Protein AF-A0A9D6CWF4-F1 (afdb_monomer_lite)

Structure (mmCIF, N/CA/C/O backbone):
data_AF-A0A9D6CWF4-F1
#
_entry.id   AF-A0A9D6CWF4-F1
#
loop_
_atom_site.group_PDB
_atom_site.id
_atom_site.type_symbol
_atom_site.label_atom_id
_atom_site.label_alt_id
_atom_site.label_comp_id
_atom_site.label_asym_id
_atom_site.label_entity_id
_atom_site.label_seq_id
_atom_site.pdbx_PDB_ins_code
_atom_site.Cartn_x
_atom_site.Cartn_y
_atom_site.Cartn_z
_atom_site.occupancy
_atom_site.B_iso_or_equiv
_atom_site.auth_seq_id
_atom_site.auth_comp_id
_atom_site.auth_asym_id
_atom_site.auth_atom_id
_atom_site.pdbx_PDB_model_num
ATOM 1 N N . MET A 1 1 ? 1.447 -17.015 -93.011 1.00 41.56 1 MET A N 1
ATOM 2 C CA . MET A 1 1 ? 2.837 -16.854 -92.534 1.00 41.56 1 MET A CA 1
ATOM 3 C C . MET A 1 1 ? 2.781 -16.224 -91.150 1.00 41.56 1 MET A C 1
ATOM 5 O O . MET A 1 1 ? 2.410 -15.065 -91.051 1.00 41.56 1 MET A O 1
ATOM 9 N N . TYR A 1 2 ? 3.032 -17.001 -90.093 1.00 40.06 2 TYR A N 1
ATOM 10 C CA . TYR A 1 2 ? 3.096 -16.517 -88.708 1.00 40.06 2 TYR A CA 1
ATOM 11 C C . TYR A 1 2 ? 4.567 -16.334 -88.324 1.00 40.06 2 TYR A C 1
ATOM 13 O O . TYR A 1 2 ? 5.349 -17.275 -88.444 1.00 40.06 2 TYR A O 1
ATOM 21 N N . LEU A 1 3 ? 4.938 -15.134 -87.878 1.00 46.78 3 LEU A N 1
ATOM 22 C CA . LEU A 1 3 ? 6.234 -14.862 -87.252 1.00 46.78 3 LEU A CA 1
ATOM 23 C C . LEU A 1 3 ? 6.122 -15.125 -85.742 1.00 46.78 3 LEU A C 1
ATOM 25 O O . LEU A 1 3 ? 5.183 -14.615 -85.125 1.00 46.78 3 LEU A O 1
ATOM 29 N N . PRO A 1 4 ? 7.046 -15.879 -85.121 1.00 55.50 4 PRO A N 1
ATOM 30 C CA . PRO A 1 4 ? 7.048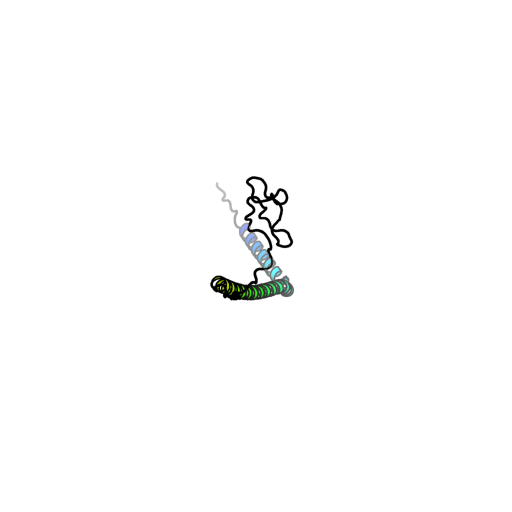 -16.036 -83.677 1.00 55.50 4 PRO A CA 1
ATOM 31 C C . PRO A 1 4 ? 7.697 -14.833 -82.982 1.00 55.50 4 PRO A C 1
ATOM 33 O O . PRO A 1 4 ? 8.776 -14.361 -83.338 1.00 55.50 4 PRO A O 1
ATOM 36 N N . PHE A 1 5 ? 7.001 -14.376 -81.945 1.00 49.59 5 PHE A N 1
ATOM 37 C CA . PHE A 1 5 ? 7.409 -13.375 -80.969 1.00 49.59 5 PHE A CA 1
ATOM 38 C C . PHE A 1 5 ? 8.541 -13.942 -80.095 1.00 49.59 5 PHE A C 1
ATOM 40 O O . PHE A 1 5 ? 8.329 -14.883 -79.330 1.00 49.59 5 PHE A O 1
ATOM 47 N N . ALA A 1 6 ? 9.741 -13.370 -80.179 1.00 55.62 6 ALA A N 1
ATOM 48 C CA . ALA A 1 6 ? 10.843 -13.664 -79.266 1.00 55.62 6 ALA A CA 1
ATOM 49 C C . ALA A 1 6 ? 11.111 -12.437 -78.385 1.00 55.62 6 ALA A C 1
ATOM 51 O O . ALA A 1 6 ? 11.907 -11.570 -78.731 1.00 55.62 6 ALA A O 1
ATOM 52 N N . ALA A 1 7 ? 10.451 -12.359 -77.231 1.00 56.53 7 ALA A N 1
ATOM 53 C CA . ALA A 1 7 ? 10.747 -11.350 -76.219 1.00 56.53 7 ALA A CA 1
ATOM 54 C C . ALA A 1 7 ? 10.574 -11.952 -74.821 1.00 56.53 7 ALA A C 1
ATOM 56 O O . ALA A 1 7 ? 9.456 -12.218 -74.392 1.00 56.53 7 ALA A O 1
ATOM 57 N N . GLY A 1 8 ? 11.677 -12.182 -74.100 1.00 56.72 8 GLY A N 1
ATOM 58 C CA . GLY A 1 8 ? 11.570 -12.636 -72.710 1.00 56.72 8 GLY A CA 1
ATOM 59 C C . GLY A 1 8 ? 12.832 -13.185 -72.054 1.00 56.72 8 GLY A C 1
ATOM 60 O O . GLY A 1 8 ? 12.755 -14.238 -71.434 1.00 56.72 8 GLY A O 1
ATOM 61 N N . LYS A 1 9 ? 14.000 -12.532 -72.166 1.00 54.31 9 LYS A N 1
ATOM 62 C CA . LYS A 1 9 ? 15.188 -12.935 -71.367 1.00 54.31 9 LYS A CA 1
ATOM 63 C C . LYS A 1 9 ? 15.983 -11.796 -70.703 1.00 54.31 9 LYS A C 1
ATOM 65 O O . LYS A 1 9 ? 16.755 -12.069 -69.792 1.00 54.31 9 LYS A O 1
ATOM 70 N N . GLY A 1 10 ? 15.757 -10.526 -71.053 1.00 54.69 10 GLY A N 1
ATOM 71 C CA . GLY A 1 10 ? 16.539 -9.398 -70.508 1.00 54.69 10 GLY A CA 1
ATOM 72 C C . GLY A 1 10 ? 16.164 -8.932 -69.089 1.00 54.69 10 GLY A C 1
ATOM 73 O O . GLY A 1 10 ? 17.017 -8.449 -68.351 1.00 54.69 10 GLY A O 1
ATOM 74 N N . HIS A 1 11 ? 14.908 -9.100 -68.661 1.00 53.78 11 HIS A N 1
ATOM 75 C CA . HIS A 1 11 ? 14.420 -8.501 -67.405 1.00 53.78 11 HIS A CA 1
ATOM 76 C C . HIS A 1 11 ? 14.779 -9.288 -66.134 1.00 53.78 11 HIS A C 1
ATOM 78 O O . HIS A 1 11 ? 14.814 -8.712 -65.045 1.00 53.78 11 HIS A O 1
ATOM 84 N N . ALA A 1 12 ? 15.061 -10.589 -66.247 1.00 56.12 12 ALA A N 1
ATOM 85 C CA . ALA A 1 12 ? 15.361 -11.432 -65.089 1.00 56.12 12 ALA A CA 1
ATOM 86 C C . ALA A 1 12 ? 16.760 -11.148 -64.515 1.00 56.12 12 ALA A C 1
ATOM 88 O O . ALA A 1 12 ? 16.923 -11.030 -63.303 1.00 56.12 12 ALA A O 1
ATOM 89 N N . LEU A 1 13 ? 17.762 -10.955 -65.379 1.00 56.62 13 LEU A N 1
ATOM 90 C CA . LEU A 1 13 ? 19.148 -10.733 -64.952 1.00 56.62 13 LEU A CA 1
ATOM 91 C C . LEU A 1 13 ? 19.352 -9.358 -64.295 1.00 56.62 13 LEU A C 1
ATOM 93 O O . LEU A 1 13 ? 20.081 -9.252 -63.310 1.00 56.62 13 LEU A O 1
ATOM 97 N N . HIS A 1 14 ? 18.647 -8.325 -64.766 1.00 56.59 14 HIS A N 1
ATOM 98 C CA . HIS A 1 14 ? 18.718 -6.985 -64.175 1.00 56.59 14 HIS A CA 1
ATOM 99 C C . HIS A 1 14 ? 18.144 -6.952 -62.747 1.00 56.59 14 HIS A C 1
ATOM 101 O O . HIS A 1 14 ? 18.730 -6.354 -61.846 1.00 56.59 14 HIS A O 1
ATOM 107 N N . ARG A 1 15 ? 17.039 -7.672 -62.501 1.00 58.47 15 ARG A N 1
ATOM 108 C CA . ARG A 1 15 ? 16.433 -7.781 -61.162 1.00 58.47 15 ARG A CA 1
ATOM 109 C C . ARG A 1 15 ? 17.355 -8.485 -60.164 1.00 58.47 15 ARG A C 1
ATOM 111 O O . ARG A 1 15 ? 17.490 -8.021 -59.036 1.00 58.47 15 ARG A O 1
ATOM 118 N N . VAL A 1 16 ? 18.044 -9.547 -60.583 1.00 61.28 16 VAL A N 1
ATOM 119 C CA . VAL A 1 16 ? 18.985 -10.283 -59.717 1.00 61.28 16 VAL A CA 1
ATOM 120 C C . VAL A 1 16 ? 20.209 -9.432 -59.354 1.00 61.28 16 VAL A C 1
ATOM 122 O O . VAL A 1 16 ? 20.675 -9.482 -58.214 1.00 61.28 16 VAL A O 1
ATOM 125 N N . GLN A 1 17 ? 20.715 -8.607 -60.277 1.00 60.66 17 GLN A N 1
ATOM 126 C CA . GLN A 1 17 ? 21.824 -7.694 -59.977 1.00 60.66 17 GLN A CA 1
ATOM 127 C C . GLN A 1 17 ? 21.425 -6.547 -59.039 1.00 60.66 17 GLN A C 1
ATOM 129 O O . GLN A 1 17 ? 22.219 -6.184 -58.170 1.00 60.66 17 GLN A O 1
ATOM 134 N N . ILE A 1 18 ? 20.201 -6.018 -59.152 1.00 61.12 18 ILE A N 1
ATOM 135 C CA . ILE A 1 18 ? 19.684 -4.994 -58.229 1.00 61.12 18 ILE A CA 1
ATOM 136 C C . ILE A 1 18 ? 19.568 -5.552 -56.807 1.00 61.12 18 ILE A C 1
ATOM 138 O O . ILE A 1 18 ? 20.038 -4.916 -55.868 1.00 61.12 18 ILE A O 1
ATOM 142 N N . VAL A 1 19 ? 19.015 -6.759 -56.643 1.00 66.06 19 VAL A N 1
ATOM 143 C CA . VAL A 1 19 ? 18.865 -7.385 -55.317 1.00 66.06 19 VAL A CA 1
ATOM 144 C C . VAL A 1 19 ? 20.228 -7.658 -54.677 1.00 66.06 19 VAL A C 1
ATOM 146 O O . VAL A 1 19 ? 20.420 -7.371 -53.499 1.00 66.06 19 VAL A O 1
ATOM 149 N N . ARG A 1 20 ? 21.214 -8.134 -55.450 1.00 63.56 20 ARG A N 1
ATOM 150 C CA . ARG A 1 20 ? 22.579 -8.364 -54.943 1.00 63.56 20 ARG A CA 1
ATOM 151 C C . ARG A 1 20 ? 23.291 -7.076 -54.532 1.00 63.56 20 ARG A C 1
ATOM 153 O O . ARG A 1 20 ? 23.957 -7.063 -53.502 1.00 63.56 20 ARG A O 1
ATOM 160 N N . ARG A 1 21 ? 23.137 -5.995 -55.303 1.00 67.31 21 ARG A N 1
ATOM 161 C CA . ARG A 1 21 ? 23.695 -4.681 -54.947 1.00 67.31 21 ARG A CA 1
ATOM 162 C C . ARG A 1 21 ? 22.997 -4.083 -53.725 1.00 67.31 21 ARG A C 1
ATOM 164 O O . ARG A 1 21 ? 23.681 -3.570 -52.850 1.00 67.31 21 ARG A O 1
ATOM 171 N N . GLY A 1 22 ? 21.675 -4.221 -53.620 1.00 64.56 22 GLY A N 1
ATOM 172 C CA . GLY A 1 22 ? 20.914 -3.801 -52.441 1.00 64.56 22 GLY A CA 1
ATOM 173 C C . GLY A 1 22 ? 21.350 -4.537 -51.172 1.00 64.56 22 GLY A C 1
ATOM 174 O O . GLY A 1 22 ? 21.613 -3.900 -50.159 1.00 64.56 22 GLY A O 1
ATOM 175 N N . LEU A 1 23 ? 21.526 -5.860 -51.246 1.00 69.56 23 LEU A N 1
ATOM 176 C CA . LEU A 1 23 ? 21.975 -6.667 -50.108 1.00 69.56 23 LEU A CA 1
ATOM 177 C C . LEU A 1 23 ? 23.410 -6.317 -49.674 1.00 69.56 23 LEU A C 1
ATOM 179 O O . LEU A 1 23 ? 23.686 -6.248 -48.481 1.00 69.56 23 LEU A O 1
ATOM 183 N N . ALA A 1 24 ? 24.308 -6.046 -50.628 1.00 68.06 24 ALA A N 1
ATOM 184 C CA . ALA A 1 24 ? 25.674 -5.618 -50.330 1.00 68.06 24 ALA A CA 1
ATOM 185 C C . ALA A 1 24 ? 25.723 -4.231 -49.668 1.00 68.06 24 ALA A C 1
ATOM 187 O O . ALA A 1 24 ? 26.503 -4.033 -48.742 1.00 68.06 24 ALA A O 1
ATOM 188 N N . VAL A 1 25 ? 24.870 -3.290 -50.093 1.00 68.38 25 VAL A N 1
ATOM 189 C CA . VAL A 1 25 ? 24.763 -1.957 -49.472 1.00 68.38 25 VAL A CA 1
ATOM 190 C C . VAL A 1 25 ? 24.187 -2.049 -48.058 1.00 68.38 25 VAL A C 1
ATOM 192 O O . VAL A 1 25 ? 24.708 -1.392 -47.163 1.00 68.38 25 VAL A O 1
ATOM 195 N N . VAL A 1 26 ? 23.179 -2.897 -47.824 1.00 68.31 26 VAL A N 1
ATOM 196 C CA . VAL A 1 26 ? 22.634 -3.135 -46.474 1.00 68.31 26 VAL A CA 1
ATOM 197 C C . VAL A 1 26 ? 23.686 -3.778 -45.566 1.00 68.31 26 VAL A C 1
ATOM 199 O O . VAL A 1 26 ? 23.892 -3.306 -44.454 1.00 68.31 26 VAL A O 1
ATOM 202 N N . ALA A 1 27 ? 24.416 -4.788 -46.050 1.00 65.94 27 ALA A N 1
ATOM 203 C CA . ALA A 1 27 ? 25.476 -5.435 -45.278 1.00 65.94 27 ALA A CA 1
ATOM 204 C C . ALA A 1 27 ? 26.641 -4.478 -44.954 1.00 65.94 27 ALA A C 1
ATOM 206 O O . ALA A 1 27 ? 27.120 -4.454 -43.822 1.00 65.94 27 ALA A O 1
ATOM 207 N N . LEU A 1 28 ? 27.069 -3.649 -45.915 1.00 63.38 28 LEU A N 1
ATOM 208 C CA . LEU A 1 28 ? 28.107 -2.633 -45.700 1.00 63.38 28 LEU A CA 1
ATOM 209 C C . LEU A 1 28 ? 27.640 -1.516 -44.759 1.00 63.38 28 LEU A C 1
ATOM 211 O O . LEU A 1 28 ? 28.422 -1.074 -43.923 1.00 63.38 28 LEU A O 1
ATOM 215 N N . ALA A 1 29 ? 26.374 -1.097 -44.833 1.00 61.75 29 ALA A N 1
ATOM 216 C CA . ALA A 1 29 ? 25.799 -0.135 -43.894 1.00 61.75 29 ALA A CA 1
ATOM 217 C C . ALA A 1 29 ? 25.760 -0.690 -42.459 1.00 61.75 29 ALA A C 1
ATOM 219 O O . ALA A 1 29 ? 26.082 0.033 -41.518 1.00 61.75 29 ALA A O 1
ATOM 220 N N . SER A 1 30 ? 25.455 -1.979 -42.279 1.00 61.62 30 SER A N 1
ATOM 221 C CA . SER A 1 30 ? 25.526 -2.641 -40.969 1.00 61.62 30 SER A CA 1
ATOM 222 C C . SER A 1 30 ? 26.960 -2.764 -40.434 1.00 61.62 30 SER A C 1
ATOM 224 O O . SER A 1 30 ? 27.164 -2.651 -39.230 1.00 61.62 30 SER A O 1
ATOM 226 N N . LEU A 1 31 ? 27.960 -2.939 -41.306 1.00 60.56 31 LEU A N 1
ATOM 227 C CA . LEU A 1 31 ? 29.384 -2.973 -40.933 1.00 60.56 31 LEU A CA 1
ATOM 228 C C . LEU A 1 31 ? 29.957 -1.583 -40.608 1.00 60.56 31 LEU A C 1
ATOM 230 O O . LEU A 1 31 ? 30.841 -1.473 -39.765 1.00 60.56 31 LEU A O 1
ATOM 234 N N . LEU A 1 32 ? 29.443 -0.523 -41.237 1.00 60.00 32 LEU A N 1
ATOM 235 C CA . LEU A 1 32 ? 29.864 0.864 -40.994 1.00 60.00 32 LEU A CA 1
ATOM 236 C C . LEU A 1 32 ? 29.139 1.520 -39.805 1.00 60.00 32 LEU A C 1
ATOM 238 O O . LEU A 1 32 ? 29.620 2.519 -39.280 1.00 60.00 32 LEU A O 1
ATOM 242 N N . CYS A 1 33 ? 28.011 0.956 -39.362 1.00 50.84 33 CYS A N 1
ATOM 243 C CA . CYS A 1 33 ? 27.259 1.408 -38.185 1.00 50.84 33 CYS A CA 1
ATOM 244 C C . CYS A 1 33 ? 27.412 0.469 -36.968 1.00 50.84 33 CYS A C 1
ATOM 246 O O . CYS A 1 33 ? 26.764 0.668 -35.944 1.00 50.84 33 CYS A O 1
ATOM 248 N N . GLY A 1 34 ? 28.293 -0.536 -37.054 1.00 51.03 34 GLY A N 1
ATOM 249 C CA . GLY A 1 34 ? 28.662 -1.451 -35.966 1.00 51.03 34 GLY A CA 1
ATOM 250 C C . GLY A 1 34 ? 29.571 -0.815 -34.909 1.00 51.03 34 GLY A C 1
ATOM 251 O O . GLY A 1 34 ? 30.549 -1.423 -34.479 1.00 51.03 34 GLY A O 1
ATOM 252 N N . SER A 1 35 ? 29.282 0.420 -34.507 1.00 51.91 35 SER A N 1
ATOM 253 C CA . SER A 1 35 ? 29.941 1.079 -33.385 1.00 51.91 35 SER A CA 1
ATOM 254 C C . SER A 1 35 ? 29.306 0.564 -32.096 1.00 51.91 35 SER A C 1
ATOM 256 O O . SER A 1 35 ? 28.227 1.012 -31.711 1.00 51.91 35 SER A O 1
ATOM 258 N N . ALA A 1 36 ? 29.991 -0.348 -31.403 1.00 54.47 36 ALA A N 1
ATOM 259 C CA . ALA A 1 36 ? 29.630 -0.833 -30.065 1.00 54.47 36 ALA A CA 1
ATOM 260 C C . ALA A 1 36 ? 29.283 0.300 -29.065 1.00 54.47 36 ALA A C 1
ATOM 262 O O . ALA A 1 36 ? 28.503 0.098 -28.144 1.00 54.47 36 ALA A O 1
ATOM 263 N N . ALA A 1 37 ? 29.755 1.525 -29.314 1.00 53.53 37 ALA A N 1
ATOM 264 C CA . ALA A 1 37 ? 29.491 2.708 -28.500 1.00 53.53 37 ALA A CA 1
ATOM 265 C C . ALA A 1 37 ? 28.023 3.199 -28.472 1.00 53.53 37 ALA A C 1
ATOM 267 O O . ALA A 1 37 ? 27.676 3.973 -27.584 1.00 53.53 37 ALA A O 1
ATOM 268 N N . CYS A 1 38 ? 27.150 2.784 -29.404 1.00 47.19 38 CYS A N 1
ATOM 269 C CA . CYS A 1 38 ? 25.728 3.176 -29.380 1.00 47.19 38 CYS A CA 1
ATOM 270 C C . CYS A 1 38 ? 24.809 2.142 -28.703 1.00 47.19 38 CYS A C 1
ATOM 272 O O . CYS A 1 38 ? 23.701 2.495 -28.311 1.00 47.19 38 CYS A O 1
ATOM 274 N N . GLN A 1 39 ? 25.252 0.889 -28.534 1.00 53.22 39 GLN A N 1
ATOM 275 C CA . GLN A 1 39 ? 24.482 -0.154 -27.838 1.00 53.22 39 GLN A CA 1
ATOM 276 C C . GLN A 1 39 ? 24.641 -0.098 -26.313 1.00 53.22 39 GLN A C 1
ATOM 278 O O . GLN A 1 39 ? 23.715 -0.471 -25.594 1.00 53.22 39 GLN A O 1
ATOM 283 N N . ASP A 1 40 ? 25.764 0.420 -25.811 1.00 55.84 40 ASP A N 1
ATOM 284 C CA . ASP A 1 40 ? 26.018 0.511 -24.370 1.00 55.84 40 ASP A CA 1
ATOM 285 C C . ASP A 1 40 ? 25.031 1.442 -23.651 1.00 55.84 40 ASP A C 1
ATOM 287 O O . ASP A 1 40 ? 24.564 1.124 -22.558 1.00 55.84 40 ASP A O 1
ATOM 291 N N . SER A 1 41 ? 24.627 2.556 -24.272 1.00 59.88 41 SER A N 1
ATOM 292 C CA . SER A 1 41 ? 23.710 3.506 -23.623 1.00 59.88 41 SER A CA 1
ATOM 293 C C . SER A 1 41 ? 22.304 2.935 -23.393 1.00 59.88 41 SER A C 1
ATOM 295 O O . SER A 1 41 ? 21.640 3.329 -22.437 1.00 59.88 41 SER A O 1
ATOM 297 N N . GLU A 1 42 ? 21.839 2.024 -24.252 1.00 65.44 42 GLU A N 1
ATOM 298 C CA . GLU A 1 42 ? 20.520 1.385 -24.128 1.00 65.44 42 GLU A CA 1
ATOM 299 C C . GLU A 1 42 ? 20.585 0.077 -23.316 1.00 65.44 42 GLU A C 1
ATOM 301 O O . GLU A 1 42 ? 19.603 -0.350 -22.707 1.00 65.44 42 GLU A O 1
ATOM 306 N N . GLN A 1 43 ? 21.758 -0.562 -23.241 1.00 63.12 43 GLN A N 1
ATOM 307 C CA . GLN A 1 43 ? 21.969 -1.706 -22.353 1.00 63.12 43 GLN A CA 1
ATOM 308 C C . GLN A 1 43 ? 22.124 -1.301 -20.884 1.00 63.12 43 GLN A C 1
ATOM 310 O O . GLN A 1 43 ? 21.595 -1.997 -20.013 1.00 63.12 43 GLN A O 1
ATOM 315 N N . VAL A 1 44 ? 22.793 -0.180 -20.591 1.00 71.75 44 VAL A N 1
ATOM 316 C CA . VAL A 1 44 ? 22.947 0.318 -19.213 1.00 71.75 44 VAL A CA 1
ATOM 317 C C . VAL A 1 44 ? 21.583 0.651 -18.598 1.00 71.75 44 VAL A C 1
ATOM 319 O O . VAL A 1 44 ? 21.305 0.208 -17.485 1.00 71.75 44 VAL A O 1
ATOM 322 N N . SER A 1 45 ? 20.682 1.296 -19.346 1.00 86.44 45 SER A N 1
ATOM 323 C CA . SER A 1 45 ? 19.337 1.640 -18.861 1.00 86.44 45 SER A CA 1
ATOM 324 C C . SER A 1 45 ? 18.461 0.410 -18.587 1.00 86.44 45 SER A C 1
ATOM 326 O O . SER A 1 45 ? 17.755 0.358 -17.579 1.00 86.44 45 SER A O 1
ATOM 328 N N . ASN A 1 46 ? 18.541 -0.627 -19.427 1.00 89.00 46 ASN A N 1
ATOM 329 C CA . ASN A 1 46 ? 17.830 -1.886 -19.193 1.00 89.00 46 ASN A CA 1
ATOM 330 C C . ASN A 1 46 ? 18.379 -2.648 -17.976 1.00 89.00 46 ASN A C 1
ATOM 332 O O . ASN A 1 46 ? 17.609 -3.219 -17.200 1.00 89.00 46 ASN A O 1
ATOM 336 N N . ALA A 1 47 ? 19.699 -2.648 -17.771 1.00 92.06 47 ALA A N 1
ATOM 337 C CA . ALA A 1 47 ? 20.315 -3.274 -16.604 1.00 92.06 47 ALA A CA 1
ATOM 338 C C . ALA A 1 47 ? 19.948 -2.544 -15.300 1.00 92.06 47 ALA A C 1
ATOM 340 O O . ALA A 1 47 ? 19.638 -3.191 -14.297 1.00 92.06 47 ALA A O 1
ATOM 341 N N . GLU A 1 48 ? 19.938 -1.210 -15.313 1.00 94.81 48 GLU A N 1
ATOM 342 C CA . GLU A 1 48 ? 19.484 -0.380 -14.192 1.00 94.81 48 GLU A CA 1
ATOM 343 C C . GLU A 1 48 ? 18.006 -0.613 -13.879 1.00 94.81 48 GLU A C 1
ATOM 345 O O . GLU A 1 48 ? 17.651 -0.828 -12.719 1.00 94.81 48 GLU A O 1
ATOM 350 N N . LEU A 1 49 ? 17.154 -0.680 -14.906 1.00 95.81 49 LEU A N 1
ATOM 351 C CA . LEU A 1 49 ? 15.740 -1.001 -14.742 1.00 95.81 49 LEU A CA 1
ATOM 352 C C . LEU A 1 49 ? 15.547 -2.380 -14.101 1.00 95.81 49 LEU A C 1
ATOM 354 O O . LEU A 1 49 ? 14.751 -2.530 -13.176 1.00 95.81 49 LEU A O 1
ATOM 358 N N . MET A 1 50 ? 16.301 -3.391 -14.538 1.00 95.88 50 MET A N 1
ATOM 359 C CA . MET A 1 50 ? 16.223 -4.728 -13.949 1.00 95.88 50 MET A CA 1
ATOM 360 C C . MET A 1 50 ? 16.710 -4.762 -12.495 1.00 95.88 50 MET A C 1
ATOM 362 O O . MET A 1 50 ? 16.133 -5.500 -11.693 1.00 95.88 50 MET A O 1
ATOM 366 N N . ARG A 1 51 ? 17.709 -3.948 -12.120 1.00 97.31 51 ARG A N 1
ATOM 367 C CA . ARG A 1 51 ? 18.110 -3.772 -10.711 1.00 97.31 51 ARG A CA 1
ATOM 368 C C . ARG A 1 51 ? 16.997 -3.123 -9.891 1.00 97.31 51 ARG A C 1
ATOM 370 O O . ARG A 1 51 ? 16.641 -3.663 -8.848 1.00 97.31 51 ARG A O 1
ATOM 377 N N . ALA A 1 52 ? 16.391 -2.047 -10.393 1.00 97.00 52 ALA A N 1
ATOM 378 C CA . ALA A 1 52 ? 15.276 -1.376 -9.724 1.00 97.00 52 ALA A CA 1
ATOM 379 C C . ALA A 1 52 ? 14.063 -2.310 -9.545 1.00 97.00 52 ALA A C 1
ATOM 381 O O . ALA A 1 52 ? 13.430 -2.333 -8.492 1.00 97.00 52 ALA A O 1
ATOM 382 N N . VAL A 1 53 ? 13.760 -3.151 -10.540 1.00 98.12 53 VAL A N 1
ATOM 383 C CA . VAL A 1 53 ? 12.700 -4.167 -10.432 1.00 98.12 53 VAL A CA 1
ATOM 384 C C . VAL A 1 53 ? 13.030 -5.213 -9.365 1.00 98.12 53 VAL A C 1
ATOM 386 O O . VAL A 1 53 ? 12.132 -5.651 -8.645 1.00 98.12 53 VAL A O 1
ATOM 389 N N . GLN A 1 54 ? 14.289 -5.641 -9.249 1.00 98.25 54 GLN A N 1
ATOM 390 C CA . GLN A 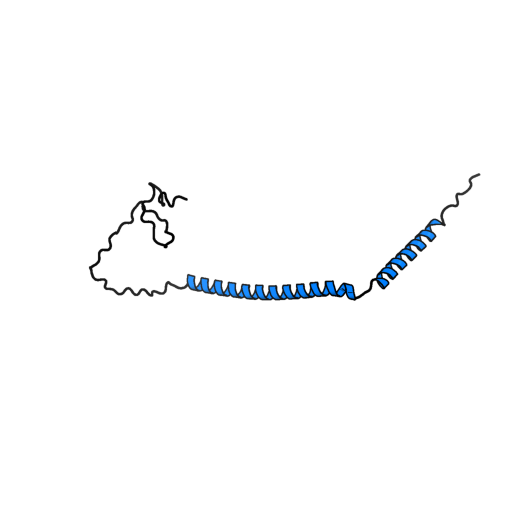1 54 ? 14.701 -6.573 -8.195 1.00 98.25 54 GLN A CA 1
ATOM 391 C C . GLN A 1 54 ? 14.582 -5.945 -6.805 1.00 98.25 54 GLN A C 1
ATOM 393 O O . GLN A 1 54 ? 14.064 -6.594 -5.898 1.00 98.25 54 GLN A O 1
ATOM 398 N N . GLU A 1 55 ? 14.990 -4.688 -6.653 1.00 98.19 55 GLU A N 1
ATOM 399 C CA . GLU A 1 55 ? 14.847 -3.933 -5.407 1.00 98.19 55 GLU A CA 1
ATOM 400 C C . GLU A 1 55 ? 13.376 -3.813 -4.992 1.00 98.19 55 GLU A C 1
ATOM 402 O O . GLU A 1 55 ? 13.002 -4.240 -3.899 1.00 98.19 55 GLU A O 1
ATOM 407 N N . LEU A 1 56 ? 12.507 -3.381 -5.911 1.00 98.50 56 LEU A N 1
ATOM 408 C CA . LEU A 1 56 ? 11.065 -3.298 -5.666 1.00 98.50 56 LEU A CA 1
ATOM 409 C C . LEU A 1 56 ? 10.451 -4.654 -5.298 1.00 98.50 56 LEU A C 1
ATOM 411 O O . LEU A 1 56 ? 9.572 -4.726 -4.442 1.00 98.50 56 LEU A O 1
ATOM 415 N N . ARG A 1 57 ? 10.910 -5.759 -5.899 1.00 98.44 57 ARG A N 1
ATOM 416 C CA . ARG A 1 57 ? 10.445 -7.108 -5.527 1.00 98.44 57 ARG A CA 1
ATOM 417 C C . ARG A 1 57 ? 10.809 -7.462 -4.086 1.00 98.44 57 ARG A C 1
ATOM 419 O O . ARG A 1 57 ? 9.986 -8.059 -3.391 1.00 98.44 57 ARG A O 1
ATOM 426 N N . VAL A 1 58 ? 12.008 -7.095 -3.634 1.00 98.69 58 VAL A N 1
ATOM 427 C CA . VAL A 1 58 ? 12.439 -7.294 -2.242 1.00 98.69 58 VAL A CA 1
ATOM 428 C C . VAL A 1 58 ? 11.600 -6.436 -1.294 1.00 98.69 58 VAL A C 1
ATOM 430 O O . VAL A 1 58 ? 11.147 -6.933 -0.260 1.00 98.69 58 VAL A O 1
ATOM 433 N N . GLU A 1 59 ? 11.323 -5.182 -1.653 1.00 98.31 59 GLU A N 1
ATOM 434 C CA . GLU A 1 59 ? 10.458 -4.311 -0.854 1.00 98.31 59 GLU A CA 1
ATOM 435 C C . GLU A 1 59 ? 9.031 -4.848 -0.746 1.00 98.31 59 GLU A C 1
ATOM 437 O O . GLU A 1 59 ? 8.481 -4.901 0.354 1.00 98.31 59 GLU A O 1
ATOM 442 N N . VAL A 1 60 ? 8.445 -5.317 -1.851 1.00 98.75 60 VAL A N 1
ATOM 443 C CA . VAL A 1 60 ? 7.110 -5.931 -1.851 1.00 98.75 60 VAL A CA 1
ATOM 444 C C . VAL A 1 60 ? 7.079 -7.171 -0.958 1.00 98.75 60 VAL A C 1
ATOM 446 O O . VAL A 1 60 ? 6.138 -7.334 -0.181 1.00 98.75 60 VAL A O 1
ATOM 449 N N . ALA A 1 61 ? 8.114 -8.016 -0.995 1.00 98.56 61 ALA A N 1
ATOM 450 C CA . ALA A 1 61 ? 8.212 -9.173 -0.105 1.00 98.56 61 ALA A CA 1
ATOM 451 C C . ALA A 1 61 ? 8.311 -8.759 1.378 1.00 98.56 61 ALA A C 1
ATOM 453 O O . ALA A 1 61 ? 7.638 -9.334 2.235 1.00 98.56 61 ALA A O 1
ATOM 454 N N . SER A 1 62 ? 9.100 -7.724 1.679 1.00 98.50 62 SER A N 1
ATOM 455 C CA . SER A 1 62 ? 9.247 -7.164 3.029 1.00 98.50 62 SER A CA 1
ATOM 456 C C . SER A 1 62 ? 7.940 -6.561 3.553 1.00 98.50 62 SER A C 1
ATOM 458 O O . SER A 1 62 ? 7.532 -6.826 4.687 1.00 98.50 62 SER A O 1
ATOM 460 N N . LEU A 1 63 ? 7.242 -5.783 2.723 1.00 98.44 63 LEU A N 1
ATOM 461 C CA . LEU A 1 63 ? 5.931 -5.226 3.051 1.00 98.44 63 LEU A CA 1
ATOM 462 C C . LEU A 1 63 ? 4.889 -6.330 3.244 1.00 98.44 63 LEU A C 1
ATOM 464 O O . LEU A 1 63 ? 4.135 -6.270 4.211 1.00 98.44 63 LEU A O 1
ATOM 468 N N . GLY A 1 64 ? 4.897 -7.367 2.403 1.00 98.44 64 GLY A N 1
ATOM 469 C CA . GLY A 1 64 ? 4.041 -8.543 2.565 1.00 98.44 64 GLY A CA 1
ATOM 470 C C . GLY A 1 64 ? 4.221 -9.212 3.930 1.00 98.44 64 GLY A C 1
ATOM 471 O O . GLY A 1 64 ? 3.244 -9.437 4.639 1.00 98.44 64 GLY A O 1
ATOM 472 N N . ALA A 1 65 ? 5.468 -9.428 4.363 1.00 98.56 65 ALA A N 1
ATOM 473 C CA . ALA A 1 65 ? 5.759 -9.982 5.686 1.00 98.56 65 ALA A CA 1
ATOM 474 C C . ALA A 1 65 ? 5.284 -9.072 6.839 1.00 98.56 65 ALA A C 1
ATOM 476 O O . ALA A 1 65 ? 4.781 -9.564 7.853 1.00 98.56 65 ALA A O 1
ATOM 477 N N . LYS A 1 66 ? 5.406 -7.743 6.690 1.00 98.31 66 LYS A N 1
ATOM 478 C CA . LYS A 1 66 ? 4.887 -6.773 7.672 1.00 98.31 66 LYS A CA 1
ATOM 479 C C . LYS A 1 66 ? 3.363 -6.824 7.769 1.00 98.31 66 LYS A C 1
ATOM 481 O O . LYS A 1 66 ? 2.840 -6.786 8.880 1.00 98.31 66 LYS A O 1
ATOM 486 N N . VAL A 1 67 ? 2.664 -6.940 6.638 1.00 98.69 67 VAL A N 1
ATOM 487 C CA . VAL A 1 67 ? 1.200 -7.081 6.609 1.00 98.69 67 VAL A CA 1
ATOM 488 C C . VAL A 1 67 ? 0.777 -8.361 7.324 1.00 98.69 67 VAL A C 1
ATOM 490 O O . VAL A 1 67 ? -0.030 -8.275 8.244 1.00 98.69 67 VAL A O 1
ATOM 493 N N . SER A 1 68 ? 1.387 -9.510 7.018 1.00 98.56 68 SER A N 1
ATOM 494 C CA . SER A 1 68 ? 1.076 -10.769 7.712 1.00 98.56 68 SER A CA 1
ATOM 495 C C . SER A 1 68 ? 1.278 -10.681 9.228 1.00 98.56 68 SER A C 1
ATOM 497 O O . SER A 1 68 ? 0.470 -11.203 9.994 1.00 98.56 68 SER A O 1
ATOM 499 N N . ARG A 1 69 ? 2.335 -9.995 9.685 1.00 98.56 69 ARG A N 1
ATOM 500 C CA . ARG A 1 69 ? 2.572 -9.783 11.119 1.00 98.56 69 ARG A CA 1
ATOM 501 C C . ARG A 1 69 ? 1.479 -8.921 11.756 1.00 98.56 69 ARG A C 1
ATOM 503 O O . ARG A 1 69 ? 0.965 -9.288 12.807 1.00 98.56 69 ARG A O 1
ATOM 510 N N . LEU A 1 70 ? 1.121 -7.800 11.129 1.00 98.12 70 LEU A N 1
ATOM 511 C CA . LEU A 1 70 ? 0.084 -6.899 11.644 1.00 98.12 70 LEU A CA 1
ATOM 512 C C . LEU A 1 70 ? -1.302 -7.551 11.643 1.00 98.12 70 LEU A C 1
ATOM 514 O O . LEU A 1 70 ? -2.082 -7.334 12.567 1.00 98.12 70 LEU A O 1
ATOM 518 N N . GLU A 1 71 ? -1.614 -8.361 10.633 1.00 98.25 71 GLU A N 1
ATOM 519 C CA . GLU A 1 71 ? -2.859 -9.129 10.586 1.00 98.25 71 GLU A CA 1
ATOM 520 C C . GLU A 1 71 ? -2.952 -10.122 11.750 1.00 98.25 71 GLU A C 1
ATOM 522 O O . GLU A 1 71 ? -4.004 -10.224 12.383 1.00 98.25 71 GLU A O 1
ATOM 527 N N . GLU A 1 72 ? -1.851 -10.798 12.086 1.00 98.12 72 GLU A N 1
ATOM 528 C CA . GLU A 1 72 ? -1.787 -11.703 13.234 1.00 98.12 72 GLU A CA 1
ATOM 529 C C . GLU A 1 72 ? -1.899 -10.951 14.570 1.00 98.12 72 GLU A C 1
ATOM 531 O O . GLU A 1 72 ? -2.666 -11.365 15.439 1.00 98.12 72 GLU A O 1
ATOM 536 N N . GLU A 1 73 ? -1.220 -9.811 14.724 1.00 96.94 73 GLU A N 1
ATOM 537 C CA . GLU A 1 73 ? -1.359 -8.946 15.906 1.00 96.94 73 GLU A CA 1
ATOM 538 C C . GLU A 1 73 ? -2.807 -8.463 16.083 1.00 96.94 73 GLU A C 1
ATOM 540 O O . GLU A 1 73 ? -3.364 -8.515 17.183 1.00 96.94 73 GLU A O 1
ATOM 545 N N . LEU A 1 74 ? -3.465 -8.055 14.993 1.00 97.12 74 LEU A N 1
ATOM 546 C CA . LEU A 1 74 ? -4.865 -7.639 15.018 1.00 97.12 74 LEU A CA 1
ATOM 547 C C . LEU A 1 74 ? -5.797 -8.810 15.353 1.00 97.12 74 LEU A C 1
ATOM 549 O O . LEU A 1 74 ? -6.774 -8.637 16.087 1.00 97.12 74 LEU A O 1
ATOM 553 N N . ARG A 1 75 ? -5.509 -10.008 14.830 1.00 96.62 75 ARG A N 1
ATOM 554 C CA . ARG A 1 75 ? -6.256 -11.231 15.141 1.00 96.62 75 ARG A CA 1
ATOM 555 C C . ARG A 1 75 ? -6.154 -11.553 16.627 1.00 96.62 75 ARG A C 1
ATOM 557 O O . ARG A 1 75 ? -7.188 -11.751 17.262 1.00 96.62 75 ARG A O 1
ATOM 564 N N . GLN A 1 76 ? -4.947 -11.519 17.188 1.00 94.69 76 GLN A N 1
ATOM 565 C CA . GLN A 1 76 ? -4.706 -11.737 18.613 1.00 94.69 76 GLN A CA 1
ATOM 566 C C . GLN A 1 76 ? -5.423 -10.699 19.472 1.00 94.69 76 GLN A C 1
ATOM 568 O O . GLN A 1 76 ? -6.121 -11.078 20.408 1.00 94.69 76 GLN A O 1
ATOM 573 N N . ALA A 1 77 ? -5.336 -9.413 19.122 1.00 93.50 77 ALA A N 1
ATOM 574 C CA . ALA A 1 77 ? -6.014 -8.341 19.848 1.00 93.50 77 ALA A CA 1
ATOM 575 C C . ALA A 1 77 ? -7.546 -8.481 19.828 1.00 93.50 77 ALA A C 1
ATOM 577 O O . ALA A 1 77 ? -8.209 -8.123 20.796 1.00 93.50 77 ALA A O 1
ATOM 578 N N . ARG A 1 78 ? -8.117 -9.022 18.743 1.00 93.56 78 ARG A N 1
ATOM 579 C CA . ARG A 1 78 ? -9.559 -9.296 18.637 1.00 93.56 78 ARG A CA 1
ATOM 580 C C . ARG A 1 78 ? -10.001 -10.520 19.431 1.00 93.56 78 ARG A C 1
ATOM 582 O O . ARG A 1 78 ? -11.116 -10.528 19.941 1.00 93.56 78 ARG A O 1
ATOM 589 N N . THR A 1 79 ? -9.174 -11.563 19.486 1.00 91.38 79 THR A N 1
ATOM 590 C CA . THR A 1 79 ? -9.492 -12.800 20.217 1.00 91.38 79 THR A CA 1
ATOM 591 C C . THR A 1 79 ? -9.097 -12.744 21.686 1.00 91.38 79 THR A C 1
ATOM 593 O O . THR A 1 79 ? -9.568 -13.565 22.471 1.00 91.38 79 THR A O 1
ATOM 596 N N . ALA A 1 80 ? -8.229 -11.805 22.066 1.00 79.38 80 ALA A N 1
ATOM 597 C CA . ALA A 1 80 ? -7.883 -11.579 23.452 1.00 79.38 80 A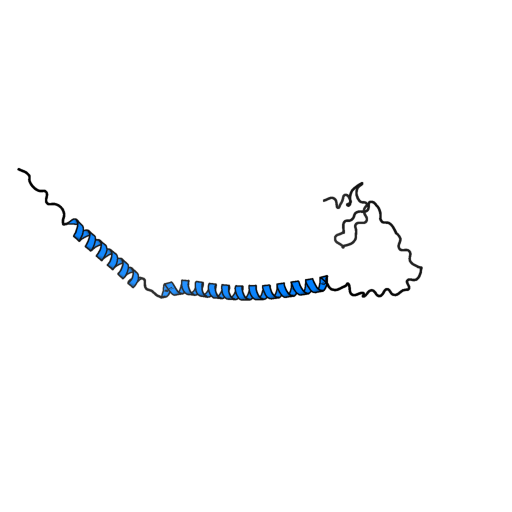LA A CA 1
ATOM 598 C C . ALA A 1 80 ? -9.159 -11.165 24.201 1.00 79.38 80 ALA A C 1
ATOM 600 O O . ALA A 1 80 ? -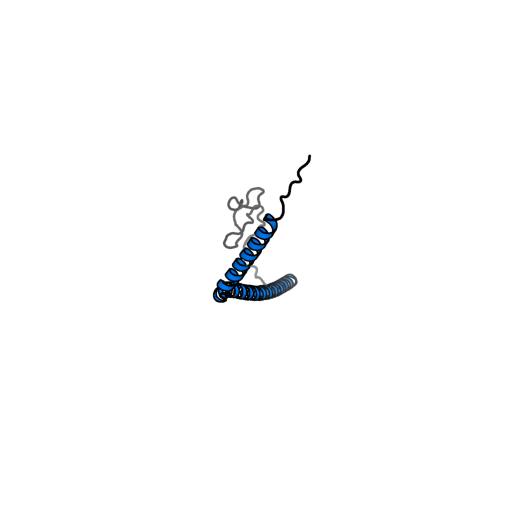9.824 -10.208 23.791 1.00 79.38 80 ALA A O 1
ATOM 601 N N . PRO A 1 81 ? -9.531 -11.866 25.288 1.00 75.06 81 PRO A N 1
ATOM 602 C CA . PRO A 1 81 ? -10.575 -11.360 26.162 1.00 75.06 81 PRO A CA 1
ATOM 603 C C . PRO A 1 81 ? -10.156 -9.960 26.629 1.00 75.06 81 PRO A C 1
ATOM 605 O O . PRO A 1 81 ? -8.952 -9.727 26.789 1.00 75.06 81 PRO A O 1
ATOM 608 N N . PRO A 1 82 ? -11.101 -9.028 26.865 1.00 68.00 82 PRO A N 1
ATOM 609 C CA . PRO A 1 82 ? -10.764 -7.792 27.549 1.00 68.00 82 PRO A CA 1
ATOM 610 C C . PRO A 1 82 ? -10.116 -8.219 28.859 1.00 68.00 82 PRO A C 1
ATOM 612 O O . PRO A 1 82 ? -10.776 -8.800 29.722 1.00 68.00 82 PRO A O 1
ATOM 615 N N . THR A 1 83 ? -8.800 -8.041 28.968 1.00 60.25 83 THR A N 1
ATOM 616 C CA . THR A 1 83 ? -8.095 -8.310 30.207 1.00 60.25 83 THR A CA 1
ATOM 617 C C . THR A 1 83 ? -8.796 -7.447 31.234 1.00 60.25 83 THR A C 1
ATOM 619 O O . THR A 1 83 ? -8.842 -6.221 31.118 1.00 60.25 83 THR A O 1
ATOM 622 N N . ALA A 1 84 ? -9.465 -8.118 32.168 1.00 55.81 84 ALA A N 1
ATOM 623 C CA . ALA A 1 84 ? -10.191 -7.514 33.260 1.00 55.81 84 ALA A CA 1
ATOM 624 C C . ALA A 1 84 ? -9.173 -6.825 34.177 1.00 55.81 84 ALA A C 1
ATOM 626 O O . ALA A 1 84 ? -8.816 -7.320 35.236 1.00 55.81 84 ALA A O 1
ATOM 627 N N . SER A 1 85 ? -8.683 -5.673 33.733 1.00 54.69 85 SER A N 1
ATOM 628 C CA . SER A 1 85 ? -7.972 -4.683 34.527 1.00 54.69 85 SER A CA 1
ATOM 629 C C . SER A 1 85 ? -8.896 -3.489 34.740 1.00 54.69 85 SER A C 1
ATOM 631 O O . SER A 1 85 ? -8.560 -2.332 34.526 1.00 54.69 85 SER A O 1
ATOM 633 N N . VAL A 1 86 ? -10.122 -3.811 35.142 1.00 55.34 86 VAL A N 1
ATOM 634 C CA . VAL A 1 86 ? -10.829 -3.048 36.159 1.00 55.34 86 VAL A CA 1
ATOM 635 C C . VAL A 1 86 ? -11.348 -4.096 37.133 1.00 55.34 86 VAL A C 1
ATOM 637 O O . VAL A 1 86 ? -12.518 -4.471 37.119 1.00 55.34 86 VAL A O 1
ATOM 640 N N . ALA A 1 87 ? -10.455 -4.605 37.984 1.00 48.53 87 ALA A N 1
ATOM 641 C CA . ALA A 1 87 ? -10.896 -4.935 39.325 1.00 48.53 87 ALA A CA 1
ATOM 642 C C . ALA A 1 87 ? -11.511 -3.640 39.859 1.00 48.53 87 ALA A C 1
ATOM 644 O O . ALA A 1 87 ? -10.807 -2.660 40.093 1.00 48.53 87 ALA A O 1
ATOM 645 N N . ALA A 1 88 ? -12.837 -3.595 39.921 1.00 56.06 88 ALA A N 1
ATOM 646 C CA . ALA A 1 88 ? -13.532 -2.535 40.610 1.00 56.06 88 ALA A CA 1
ATOM 647 C C . ALA A 1 88 ? -13.044 -2.555 42.067 1.00 56.06 88 ALA A C 1
ATOM 649 O O . ALA A 1 88 ? -13.264 -3.563 42.744 1.00 56.06 88 ALA A O 1
ATOM 650 N N . PRO A 1 89 ? -12.409 -1.493 42.597 1.00 51.00 89 PRO A N 1
ATOM 651 C CA . PRO A 1 89 ? -12.405 -1.328 44.033 1.00 51.00 89 PRO A CA 1
ATOM 652 C C . PRO A 1 89 ? -13.855 -1.057 44.439 1.00 51.00 89 PRO A C 1
ATOM 654 O O . PRO A 1 89 ? -14.431 0.000 44.169 1.00 51.00 89 PRO A O 1
ATOM 657 N N . ALA A 1 90 ? -14.466 -2.065 45.051 1.00 58.47 90 ALA A N 1
ATOM 658 C CA . ALA A 1 90 ? -15.655 -1.910 45.860 1.00 58.47 90 ALA A CA 1
ATOM 659 C C . ALA A 1 90 ? -15.343 -0.915 46.987 1.00 58.47 90 ALA A C 1
ATOM 661 O O . ALA A 1 90 ? -14.715 -1.283 47.971 1.00 58.47 90 ALA A O 1
ATOM 662 N N . ALA A 1 91 ? -15.715 0.350 46.786 1.00 52.62 91 ALA A N 1
ATOM 663 C CA . ALA A 1 91 ? -16.102 1.342 47.795 1.00 52.62 91 ALA A CA 1
ATOM 664 C C . ALA A 1 91 ? -16.045 2.733 47.153 1.00 52.62 91 ALA A C 1
ATOM 666 O O . ALA A 1 91 ? -15.014 3.403 47.153 1.00 52.62 91 ALA A O 1
ATOM 667 N N . ARG A 1 92 ? -17.175 3.194 46.613 1.00 51.72 92 ARG A N 1
ATOM 668 C CA . ARG A 1 92 ? -17.372 4.618 46.340 1.00 51.72 92 ARG A CA 1
ATOM 669 C C . ARG A 1 92 ? -18.240 5.163 47.483 1.00 51.72 92 ARG A C 1
ATOM 671 O O . ARG A 1 92 ? -19.335 4.632 47.670 1.00 51.72 92 ARG A O 1
ATOM 678 N N . PRO A 1 93 ? -17.773 6.139 48.284 1.00 56.50 93 PRO A N 1
ATOM 679 C CA . PRO A 1 93 ? -18.588 6.724 49.347 1.00 56.50 93 PRO A CA 1
ATOM 680 C C . PRO A 1 93 ? -19.844 7.387 48.750 1.00 56.50 93 PRO A C 1
ATOM 682 O O . PRO A 1 93 ? -19.783 7.903 47.626 1.00 56.50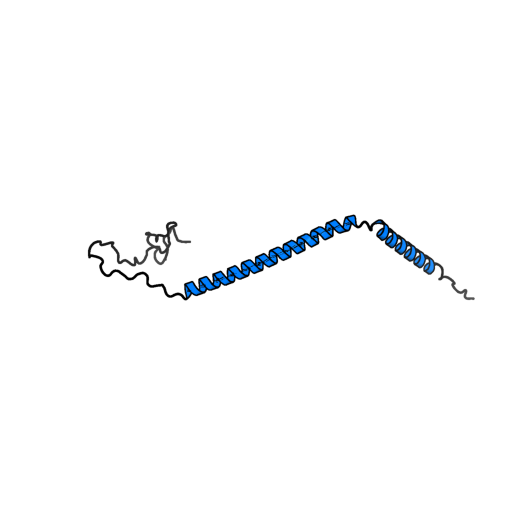 93 PRO A O 1
ATOM 685 N N . PRO A 1 94 ? -20.987 7.395 49.463 1.00 56.66 94 PRO A N 1
ATOM 686 C CA . PRO A 1 94 ? -22.188 8.081 49.013 1.00 56.66 94 PRO A CA 1
ATOM 687 C C . PRO A 1 94 ? -21.958 9.583 49.175 1.00 56.66 94 PRO A C 1
ATOM 689 O O . PRO A 1 94 ? -22.174 10.162 50.232 1.00 56.66 94 PRO A O 1
ATOM 692 N N . GLY A 1 95 ? -21.444 10.218 48.132 1.00 57.06 95 GLY A N 1
ATOM 693 C CA . GLY A 1 95 ? -21.132 11.635 48.203 1.00 57.06 95 GLY A CA 1
ATOM 694 C C . GLY A 1 95 ? -20.381 12.075 46.974 1.00 57.06 95 GLY A C 1
ATOM 695 O O . GLY A 1 95 ? -19.175 12.205 47.028 1.00 57.06 95 GLY A O 1
ATOM 696 N N . PHE A 1 96 ? -21.088 12.162 45.853 1.00 50.50 96 PHE A N 1
ATOM 697 C CA . PHE A 1 96 ? -21.072 13.272 44.897 1.00 50.50 96 PHE A CA 1
ATOM 698 C C . PHE A 1 96 ? -22.048 12.872 43.793 1.00 50.50 96 PHE A C 1
ATOM 700 O O . PHE A 1 96 ? -21.728 12.123 42.869 1.00 50.50 96 PHE A O 1
ATOM 707 N N . ALA A 1 97 ? -23.282 13.341 43.954 1.00 54.62 97 ALA A N 1
ATOM 708 C CA . ALA A 1 97 ? -24.276 13.362 42.904 1.00 54.62 97 ALA A CA 1
ATOM 709 C C . ALA A 1 97 ? -23.707 14.137 41.703 1.00 54.62 97 ALA A C 1
ATOM 711 O O . ALA A 1 97 ? -23.621 15.361 41.728 1.00 54.62 97 ALA A O 1
ATOM 712 N N . ALA A 1 98 ? -23.318 13.418 40.653 1.00 48.94 98 ALA A N 1
ATOM 713 C CA . ALA A 1 98 ? -23.296 13.956 39.302 1.00 48.94 98 ALA A CA 1
ATOM 714 C C . ALA A 1 98 ? -24.531 13.388 38.607 1.00 48.94 98 ALA A C 1
ATOM 716 O O . ALA A 1 98 ? -24.664 12.180 38.413 1.00 48.94 98 ALA A O 1
ATOM 717 N N . ALA A 1 99 ? -25.475 14.285 38.369 1.00 46.09 99 ALA A N 1
ATOM 718 C CA . ALA A 1 99 ? -26.823 14.011 37.928 1.00 46.09 99 ALA A CA 1
ATOM 719 C C . ALA A 1 99 ? -26.906 13.269 36.581 1.00 46.09 99 ALA A C 1
ATOM 721 O O . ALA A 1 99 ? -26.098 13.490 35.682 1.00 46.09 99 ALA A O 1
ATOM 722 N N . ALA A 1 100 ? -28.002 12.507 36.474 1.00 46.09 100 ALA A N 1
ATOM 723 C CA . ALA A 1 100 ? -28.656 11.949 35.288 1.00 46.09 100 ALA A CA 1
ATOM 724 C C . ALA A 1 100 ? -27.969 10.716 34.653 1.00 46.09 100 ALA A C 1
ATOM 726 O O . ALA A 1 100 ? -26.965 10.835 33.969 1.00 46.09 100 ALA A O 1
ATOM 727 N N . ALA A 1 101 ? -28.472 9.479 34.761 1.00 45.78 101 ALA A N 1
ATOM 728 C CA . ALA A 1 101 ? -29.875 9.062 34.889 1.00 45.78 101 ALA A CA 1
ATOM 729 C C . ALA A 1 101 ? -30.793 9.914 34.002 1.00 45.78 101 ALA A C 1
ATOM 731 O O . ALA A 1 101 ? -31.675 10.630 34.456 1.00 45.78 101 ALA A O 1
ATOM 732 N N . GLY A 1 102 ? -30.478 9.896 32.716 1.00 42.34 102 GLY A N 1
ATOM 733 C CA . GLY A 1 102 ? -31.262 10.505 31.668 1.00 42.34 102 GLY A CA 1
ATOM 734 C C . GLY A 1 102 ? -30.698 10.009 30.356 1.00 42.34 102 GLY A C 1
ATOM 735 O O . GLY A 1 102 ? -29.869 10.680 29.745 1.00 42.34 102 GLY A O 1
ATOM 736 N N . SER A 1 103 ? -31.148 8.834 29.909 1.00 50.62 103 SER A N 1
ATOM 737 C CA . SER A 1 103 ? -31.338 8.652 28.472 1.00 50.62 103 SER A CA 1
ATOM 738 C C . SER A 1 103 ? -32.257 9.788 28.062 1.00 50.62 103 SER A C 1
ATOM 740 O O . SER A 1 103 ? -33.467 9.707 28.209 1.00 50.62 103 SER A O 1
ATOM 742 N N . ALA A 1 104 ? -31.666 10.919 27.692 1.00 55.91 104 ALA A N 1
ATOM 743 C CA . ALA A 1 104 ? -32.406 12.044 27.188 1.00 55.91 104 ALA A CA 1
ATOM 744 C C . ALA A 1 104 ? -32.893 11.613 25.810 1.00 55.91 104 ALA A C 1
ATOM 746 O O . ALA A 1 104 ? -32.187 11.762 24.807 1.00 55.91 104 ALA A O 1
ATOM 747 N N . GLU A 1 105 ? -34.064 10.985 25.796 1.00 64.81 105 GLU A N 1
ATOM 748 C CA . GLU A 1 105 ? -34.877 10.805 24.611 1.00 64.81 105 GLU A CA 1
ATOM 749 C C . GLU A 1 105 ? -34.919 12.162 23.896 1.00 64.81 105 GLU A C 1
ATOM 751 O O . GLU A 1 105 ? -35.390 13.167 24.429 1.00 64.81 105 GLU A O 1
ATOM 756 N N . GLY A 1 106 ? -34.270 12.230 22.731 1.00 77.19 106 GLY A N 1
ATOM 757 C CA . GLY A 1 106 ? -34.128 13.469 21.970 1.00 77.19 106 GLY A CA 1
ATOM 758 C C . GLY A 1 106 ? -32.870 14.299 22.246 1.00 77.19 106 GLY A C 1
ATOM 759 O O . GLY A 1 106 ? -32.905 15.505 22.033 1.00 77.19 106 GLY A O 1
ATOM 760 N N . GLN A 1 107 ? -31.745 13.724 22.685 1.00 87.19 107 GLN A N 1
ATOM 761 C CA . GLN A 1 107 ? -30.421 14.372 22.604 1.00 87.19 107 GLN A CA 1
ATOM 762 C C . GLN A 1 107 ? -29.623 13.945 21.365 1.00 87.19 107 GLN A C 1
ATOM 764 O O . GLN A 1 107 ? -29.681 12.798 20.927 1.00 87.19 107 GLN A O 1
ATOM 769 N N . CYS A 1 108 ? -28.829 14.874 20.830 1.00 91.69 108 CYS A N 1
ATOM 770 C CA . CYS A 1 108 ? -28.001 14.658 19.650 1.00 91.69 108 CYS A CA 1
ATOM 771 C C . CYS A 1 108 ? -26.923 13.597 19.902 1.00 91.69 108 CYS A C 1
ATOM 773 O O . CYS A 1 108 ? -26.132 13.703 20.838 1.00 91.69 108 CYS A O 1
ATOM 775 N N . THR A 1 109 ? -26.839 12.604 19.013 1.00 90.94 109 THR A N 1
ATOM 776 C CA . THR A 1 109 ? -25.879 11.495 19.141 1.00 90.94 109 THR A CA 1
ATOM 777 C C . THR A 1 109 ? -24.485 11.810 18.582 1.00 90.94 109 THR A C 1
ATOM 779 O O . THR A 1 109 ? -23.558 11.035 18.788 1.00 90.94 109 THR A O 1
ATOM 782 N N . ALA A 1 110 ? -24.305 12.935 17.882 1.00 91.69 110 ALA A N 1
ATOM 783 C CA . ALA A 1 110 ? -23.012 13.308 17.303 1.00 91.69 110 ALA A CA 1
ATOM 784 C C . ALA A 1 110 ? -21.936 13.614 18.359 1.00 91.69 110 ALA A C 1
ATOM 786 O O . ALA A 1 110 ? -22.226 14.154 19.432 1.00 91.69 110 ALA A O 1
ATOM 787 N N . LEU A 1 111 ? -20.681 13.335 17.999 1.00 92.19 111 LEU A N 1
ATOM 788 C CA . LEU A 1 111 ? -19.494 13.717 18.758 1.00 92.19 111 LEU A CA 1
ATOM 789 C C . LEU A 1 111 ? -18.948 15.056 18.252 1.00 92.19 111 LEU A C 1
ATOM 791 O O . LEU A 1 111 ? -18.929 15.334 17.055 1.00 92.19 111 LEU A O 1
ATOM 795 N N . THR A 1 112 ? -18.491 15.892 19.176 1.00 89.50 112 THR A N 1
ATOM 796 C CA . THR A 1 112 ? -17.777 17.128 18.854 1.00 89.50 112 THR A CA 1
ATOM 797 C C . THR A 1 112 ? -16.352 16.819 18.389 1.00 89.50 112 THR A C 1
ATOM 799 O O . THR A 1 112 ? -15.830 15.733 18.630 1.00 89.50 112 THR A O 1
ATOM 802 N N . LYS A 1 113 ? -15.657 17.807 17.804 1.00 87.12 113 LYS A N 1
ATOM 803 C CA . LYS A 1 113 ? -14.222 17.690 17.461 1.00 87.12 113 LYS A CA 1
ATOM 804 C C . LYS A 1 113 ? -13.331 17.330 18.660 1.00 87.12 113 LYS A C 1
ATOM 806 O O . LYS A 1 113 ? -12.237 16.821 18.468 1.00 87.12 113 LYS A O 1
ATOM 811 N N . LYS A 1 114 ? -13.794 17.604 19.885 1.00 87.00 114 LYS A N 1
ATOM 812 C CA . LYS A 1 114 ? -13.106 17.267 21.139 1.00 87.00 114 LYS A CA 1
ATOM 813 C C . LYS A 1 114 ? -13.406 15.840 21.626 1.00 87.00 114 LYS A C 1
ATOM 815 O O . LYS A 1 114 ? -12.896 15.448 22.665 1.00 87.00 114 LYS A O 1
ATOM 820 N N . GLY A 1 115 ? -14.266 15.091 20.931 1.00 90.00 115 GLY A N 1
ATOM 821 C CA . GLY A 1 115 ? -14.649 13.721 21.285 1.00 90.00 115 GLY A CA 1
ATOM 822 C C . GLY A 1 115 ? -15.792 13.601 22.299 1.00 90.00 115 GLY A C 1
ATOM 823 O O . GLY A 1 115 ? -16.222 12.493 22.596 1.00 90.00 115 GLY A O 1
ATOM 824 N N . SER A 1 116 ? -16.334 14.708 22.816 1.00 90.12 116 SER A N 1
ATOM 825 C CA . SER A 1 116 ? -17.501 14.677 23.712 1.00 90.12 116 SER A CA 1
ATOM 826 C C . SER A 1 116 ? -18.823 14.645 22.938 1.00 90.12 116 SER A C 1
ATOM 828 O O . SER A 1 116 ? -18.925 15.232 21.858 1.00 90.12 116 SER A O 1
ATOM 830 N N . ARG A 1 117 ? -19.859 13.996 23.490 1.00 88.44 117 ARG A N 1
ATOM 831 C CA . ARG A 1 117 ? -21.212 13.969 22.904 1.00 88.44 117 ARG A CA 1
ATOM 832 C C . ARG A 1 117 ? -21.831 15.367 22.889 1.00 88.44 117 ARG A C 1
ATOM 834 O O . ARG A 1 117 ? -21.721 16.127 23.850 1.00 88.44 117 ARG A O 1
ATOM 841 N N . CYS A 1 118 ? -22.499 15.702 21.790 1.00 90.75 118 CYS A N 1
ATOM 842 C CA . CYS A 1 118 ? -23.214 16.960 21.648 1.00 90.75 118 CYS A CA 1
ATOM 843 C C . CYS A 1 118 ? -24.329 17.067 22.700 1.00 90.75 118 CYS A C 1
ATOM 845 O O . CYS A 1 118 ? -25.191 16.200 22.802 1.00 90.75 118 CYS A O 1
ATOM 847 N N . THR A 1 119 ? -24.340 18.163 23.456 1.00 90.25 119 THR A N 1
ATOM 848 C CA . THR A 1 119 ? -25.332 18.419 24.514 1.00 90.25 119 THR A CA 1
ATOM 849 C C . THR A 1 119 ? -26.660 18.968 23.985 1.00 90.25 119 THR A C 1
ATOM 851 O O . THR A 1 119 ? -27.622 19.096 24.740 1.00 90.25 119 THR A O 1
ATOM 854 N N . ARG A 1 120 ? -26.739 19.308 22.691 1.00 89.31 120 ARG A N 1
ATOM 855 C CA . ARG A 1 120 ? -27.961 19.838 22.065 1.00 89.31 120 ARG A CA 1
ATOM 856 C C . ARG A 1 120 ? -29.020 18.744 21.929 1.00 89.31 120 ARG A C 1
ATOM 858 O O . ARG A 1 120 ? -28.691 17.576 21.724 1.00 89.31 120 ARG A O 1
ATOM 865 N N . LYS A 1 121 ? -30.294 19.139 21.959 1.00 90.62 121 LYS A N 1
ATOM 866 C CA . LYS A 1 121 ? -31.402 18.239 21.623 1.00 90.62 121 LYS A CA 1
ATOM 867 C C . LYS A 1 121 ? -31.351 17.840 20.145 1.00 90.62 121 LYS A C 1
ATOM 869 O O . LYS A 1 121 ? -31.004 18.661 19.294 1.00 90.62 121 LYS A O 1
ATOM 874 N N . ALA A 1 122 ? -31.643 16.576 19.870 1.00 90.56 122 ALA A N 1
ATOM 875 C CA . ALA A 1 122 ? -31.928 16.095 18.533 1.00 90.56 122 ALA A CA 1
ATOM 876 C C . ALA A 1 122 ? -33.231 16.725 18.031 1.00 90.56 122 ALA A C 1
ATOM 878 O O . ALA A 1 122 ? -34.096 17.110 18.821 1.00 90.56 122 ALA A O 1
ATOM 879 N N . GLU A 1 123 ? -33.344 16.867 16.716 1.00 87.88 123 GLU A N 1
ATOM 880 C CA . GLU A 1 123 ? -34.601 17.283 16.098 1.00 87.88 123 GLU A CA 1
ATOM 881 C C . GLU A 1 123 ? -35.694 16.234 16.367 1.00 87.88 123 GLU A C 1
ATOM 883 O O . GLU A 1 123 ? -35.397 15.058 16.590 1.00 87.88 123 GLU A O 1
ATOM 888 N N . SER A 1 124 ? -36.960 16.656 16.387 1.00 81.25 124 SER A N 1
ATOM 889 C CA . SER A 1 124 ? -38.099 15.765 16.634 1.00 81.25 124 SER A CA 1
ATOM 890 C C . SER A 1 124 ? -38.095 14.603 15.637 1.00 81.25 124 SER A C 1
ATOM 892 O O . SER A 1 124 ? -38.167 14.821 14.432 1.00 81.25 124 SER A O 1
ATOM 894 N N . GLY A 1 125 ? -37.978 13.370 16.137 1.00 78.12 125 GLY A N 1
ATOM 895 C CA . GLY A 1 125 ? -37.873 12.166 15.300 1.00 78.12 125 GLY A CA 1
ATOM 896 C C . GLY A 1 125 ? -36.491 11.921 14.673 1.00 78.12 125 GLY A C 1
ATOM 897 O O . GLY A 1 125 ? -36.314 10.940 13.956 1.00 78.12 125 GLY A O 1
ATOM 898 N N . GLY A 1 126 ? -35.501 12.775 14.950 1.00 82.69 126 GLY A N 1
ATOM 899 C CA . GLY A 1 126 ? -34.130 12.669 14.458 1.00 82.69 126 GLY A CA 1
ATOM 900 C C . GLY A 1 126 ? -33.133 12.180 15.513 1.00 82.69 126 GLY A C 1
ATOM 901 O O . GLY A 1 126 ? -33.379 12.214 16.716 1.00 82.69 126 GLY A O 1
ATOM 902 N N . LYS A 1 127 ? -31.956 11.739 15.049 1.00 87.06 127 LYS A N 1
ATOM 903 C CA . LYS A 1 127 ? -30.810 11.366 15.910 1.00 87.06 127 LYS A CA 1
ATOM 904 C C . LYS A 1 127 ? -29.848 12.532 16.157 1.00 87.06 127 LYS A C 1
ATOM 906 O O . LYS A 1 127 ? -29.056 12.526 17.099 1.00 87.06 127 LYS A O 1
ATOM 911 N N . TYR A 1 128 ? -29.910 13.551 15.308 1.00 91.88 128 TYR A N 1
ATOM 912 C CA . TYR A 1 128 ? -28.965 14.658 15.289 1.00 91.88 128 TYR A CA 1
ATOM 913 C C . TYR A 1 128 ? -29.677 15.983 15.534 1.00 91.88 128 TYR A C 1
ATOM 915 O O . TYR A 1 128 ? -30.875 16.119 15.299 1.00 91.88 128 TYR A O 1
ATOM 923 N N . CYS A 1 129 ? -28.940 16.963 16.053 1.00 92.44 129 CYS A N 1
ATOM 924 C CA . CYS A 1 129 ? -29.417 18.339 16.113 1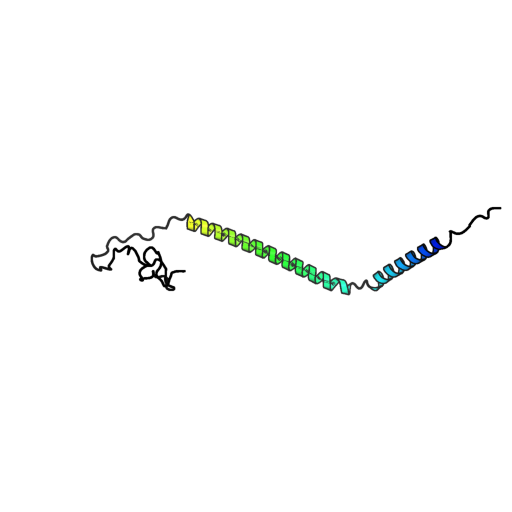.00 92.44 129 CYS A CA 1
ATOM 925 C C . CYS A 1 129 ? -29.232 19.025 14.757 1.00 92.44 129 CYS A C 1
ATOM 927 O O . CYS A 1 129 ? -28.460 18.566 13.918 1.00 92.44 129 CYS A O 1
ATOM 929 N N . TRP A 1 130 ? -29.838 20.196 14.594 1.00 90.62 130 TRP A N 1
ATOM 930 C CA . TRP A 1 130 ? -29.723 21.024 13.391 1.00 90.62 130 TRP A CA 1
ATOM 931 C C . TRP A 1 130 ? -28.284 21.390 12.972 1.00 90.62 130 TRP A C 1
ATOM 933 O O . TRP A 1 130 ? -28.072 21.778 11.828 1.00 90.62 130 TRP A O 1
ATOM 943 N N . GLN A 1 131 ? -27.291 21.281 13.867 1.00 90.38 131 GLN A N 1
ATOM 944 C CA . GLN A 1 131 ? -25.864 21.478 13.537 1.00 90.38 131 GLN A CA 1
ATOM 945 C C . GLN A 1 131 ? -25.186 20.223 12.989 1.00 90.38 131 GLN A C 1
ATOM 947 O O . GLN A 1 131 ? -24.159 20.312 12.321 1.00 90.38 131 GLN A O 1
ATOM 952 N N . HIS A 1 132 ? -25.741 19.057 13.301 1.00 91.62 132 HIS A N 1
ATOM 953 C CA . HIS A 1 132 ? -25.210 17.753 12.928 1.00 91.62 132 HIS A CA 1
ATOM 954 C C . HIS A 1 132 ? -26.137 17.006 11.960 1.00 91.62 132 HIS A C 1
ATOM 956 O O . HIS A 1 132 ? -25.896 15.833 11.693 1.00 91.62 132 HIS A O 1
ATOM 962 N N . LYS A 1 133 ? -27.171 17.671 11.421 1.00 78.62 133 LYS A N 1
ATOM 963 C CA . LYS A 1 133 ? -27.919 17.185 10.261 1.00 78.62 133 LYS A CA 1
ATOM 964 C C . LYS A 1 133 ? -26.998 17.294 9.040 1.00 78.62 133 LYS A C 1
ATOM 966 O O . LYS A 1 133 ? -26.662 18.391 8.597 1.00 78.62 133 LYS A O 1
ATOM 971 N N . ARG A 1 134 ? -26.484 16.165 8.577 1.00 64.56 134 ARG A N 1
ATOM 972 C CA . ARG A 1 134 ? -25.811 16.021 7.287 1.00 64.56 134 ARG A CA 1
ATOM 973 C C . ARG A 1 134 ? -26.385 14.794 6.619 1.00 64.56 134 ARG A C 1
ATOM 975 O O . ARG A 1 134 ? -26.601 13.809 7.359 1.00 64.56 134 ARG A O 1
#

Radius of gyration: 43.99 Å; chains: 1; bounding box: 68×38×142 Å

pLDDT: mean 74.02, std 18.98, range [40.06, 98.75]

Secondary structure (DSSP, 8-state):
-PPP----SHHHHHHHHHHHHHHHHHHHHHHHS--GGGTHHHHHHHHHHHHHHHHHHHHHHHHHHHHHHHHHHHHHHHHS---------S---S----------TTB--PBPTTSPBP-SBPPTT-SS-TTT--

Foldseek 3Di:
DDDDDDDDDPPPVVVVVVVVVVVVVVVVVCVVPPPPVVVVVVVVVVVVVVVVVVVVVVVVVVVVVVVVVVVVVVVCVVPDDPPPVCPPPPDDDPDDDPDDPDPPPFAAQDADPVRHGHRDGHDDVGNHRPVPPD

Sequence (134 aa):
MYLPFAAGKGHALHRVQIVRRGLAVVALASLLCGSAACQDSEQVSNAELMRAVQELRVEVASLGAKVSRLEEELRQARTAPPTASVAAPAARPPGFAAAAAGSAEGQCTALTKKGSRCTRKAESGGKYCWQHKR